Protein AF-A0A498L1U5-F1 (afdb_monomer)

Nearest PDB structures (foldseek):
  1xsv-assembly1_B  TM=4.322E-01  e=2.103E+00  Staphylococcus aureus

Sequence (116 aa):
MTFRLPEERVPETKPWRDREFLRWAYYERGLSSRTIAYELGVSKSRVTVHAERLGILRPWRHEDTLRRLYVEEGLSADEIAARDGFDCSPTTIRKYLTRYGMIEEDVGYGRLDRIG

Structure (mmCIF, N/CA/C/O backbone):
data_AF-A0A498L1U5-F1
#
_entry.id   AF-A0A498L1U5-F1
#
loop_
_atom_site.group_PDB
_atom_site.id
_atom_site.type_symbol
_atom_site.label_atom_id
_atom_site.label_alt_id
_atom_site.label_comp_id
_atom_site.label_asym_id
_atom_site.label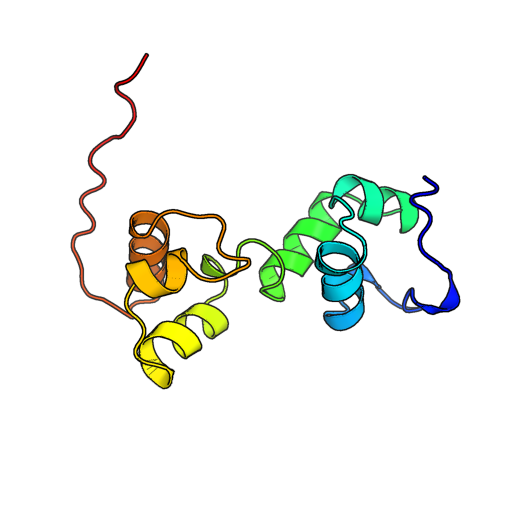_entity_id
_atom_site.label_seq_id
_atom_site.pdbx_PDB_ins_code
_atom_site.Cartn_x
_atom_site.Cartn_y
_atom_site.Cartn_z
_atom_site.occupancy
_atom_site.B_iso_or_equiv
_atom_site.auth_seq_id
_atom_site.auth_comp_id
_atom_site.auth_asym_id
_atom_site.auth_atom_id
_atom_site.pdbx_PDB_model_num
ATOM 1 N N . MET A 1 1 ? 23.482 -9.125 -5.982 1.00 51.84 1 MET A N 1
ATOM 2 C CA . MET A 1 1 ? 22.105 -9.634 -6.167 1.00 51.84 1 MET A CA 1
ATOM 3 C C . MET A 1 1 ? 21.641 -9.261 -7.561 1.00 51.84 1 MET A C 1
ATOM 5 O O . MET A 1 1 ? 21.741 -8.094 -7.912 1.00 51.84 1 MET A O 1
ATOM 9 N N . THR A 1 2 ? 21.207 -10.232 -8.366 1.00 64.19 2 THR A N 1
ATOM 10 C CA . THR A 1 2 ? 20.539 -9.925 -9.636 1.00 64.19 2 THR A CA 1
ATOM 11 C C . THR A 1 2 ? 19.083 -9.593 -9.325 1.00 64.19 2 THR A C 1
ATOM 13 O O . THR A 1 2 ? 18.398 -10.382 -8.682 1.00 64.19 2 THR A O 1
ATOM 16 N N . PHE A 1 3 ? 18.628 -8.403 -9.711 1.00 71.31 3 PHE A N 1
ATOM 17 C CA . PHE A 1 3 ? 17.235 -7.978 -9.534 1.00 71.31 3 PHE A CA 1
ATOM 18 C C . PHE A 1 3 ? 16.350 -8.398 -10.716 1.00 71.31 3 PHE A C 1
ATOM 20 O O . PHE A 1 3 ? 15.239 -7.892 -10.864 1.00 71.31 3 PHE A O 1
ATOM 27 N N . ARG A 1 4 ? 16.855 -9.316 -11.552 1.00 85.00 4 ARG A N 1
ATOM 28 C CA . ARG A 1 4 ? 16.183 -9.761 -12.765 1.00 85.00 4 ARG A CA 1
ATOM 29 C C . ARG A 1 4 ? 14.889 -10.498 -12.434 1.00 85.00 4 ARG A C 1
ATOM 31 O O . ARG A 1 4 ? 14.884 -11.425 -11.617 1.00 85.00 4 ARG A O 1
ATOM 38 N N . LEU A 1 5 ? 13.806 -10.116 -13.104 1.00 88.69 5 LEU A N 1
ATOM 39 C CA . LEU A 1 5 ? 12.566 -10.885 -13.068 1.00 88.69 5 LEU A CA 1
ATOM 40 C C . LEU A 1 5 ? 12.751 -12.182 -13.885 1.00 88.69 5 LEU A C 1
ATOM 42 O O . LEU A 1 5 ? 13.166 -12.111 -15.039 1.00 88.69 5 LEU A O 1
ATOM 46 N N . PRO A 1 6 ? 12.478 -13.368 -13.317 1.00 87.81 6 PRO A N 1
ATOM 47 C CA . PRO A 1 6 ? 12.538 -14.626 -14.039 1.00 87.81 6 PRO A CA 1
ATOM 48 C C . PRO A 1 6 ? 11.380 -14.671 -15.035 1.00 87.81 6 PRO A C 1
ATOM 50 O O . PRO A 1 6 ? 10.224 -14.458 -14.661 1.00 87.81 6 PRO A O 1
ATOM 53 N N . GLU A 1 7 ? 11.706 -14.949 -16.292 1.00 85.12 7 GLU A N 1
ATOM 54 C CA . GLU A 1 7 ? 10.767 -14.893 -17.417 1.00 85.12 7 GLU A CA 1
ATOM 55 C C . GLU A 1 7 ? 9.546 -15.797 -17.184 1.00 85.12 7 GLU A C 1
ATOM 57 O O . GLU A 1 7 ? 8.424 -15.393 -17.458 1.00 85.12 7 GLU A O 1
ATOM 62 N N . GLU A 1 8 ? 9.741 -16.952 -16.539 1.00 87.50 8 GLU A N 1
ATOM 63 C CA . GLU A 1 8 ? 8.684 -17.916 -16.194 1.00 87.50 8 GLU A CA 1
ATOM 64 C C . GLU A 1 8 ? 7.587 -17.370 -15.258 1.00 87.50 8 GLU A C 1
ATOM 66 O O . GLU A 1 8 ? 6.482 -17.906 -15.224 1.00 87.50 8 GLU A O 1
ATOM 71 N N . ARG A 1 9 ? 7.880 -16.329 -14.464 1.00 87.12 9 ARG A N 1
ATOM 72 C CA . ARG A 1 9 ? 6.922 -15.728 -13.516 1.00 87.12 9 ARG A CA 1
ATOM 73 C C . ARG A 1 9 ? 6.294 -14.452 -14.051 1.00 87.12 9 ARG A C 1
ATOM 75 O O . ARG A 1 9 ? 5.382 -13.947 -13.404 1.00 87.12 9 ARG A O 1
ATOM 82 N N . VAL A 1 10 ? 6.800 -13.893 -15.149 1.00 90.81 10 VAL A N 1
ATOM 83 C CA . VAL A 1 10 ? 6.287 -12.648 -15.727 1.00 90.81 10 VAL A CA 1
ATOM 84 C C . VAL A 1 10 ? 5.142 -12.997 -16.680 1.00 90.81 10 VAL A C 1
ATOM 86 O O . VAL A 1 10 ? 5.386 -13.647 -17.692 1.00 90.81 10 VAL A O 1
ATOM 89 N N . PRO A 1 11 ? 3.900 -12.555 -16.409 1.00 91.19 11 PRO A N 1
ATOM 90 C CA . PRO A 1 11 ? 2.798 -12.769 -17.338 1.00 91.19 11 PRO A CA 1
ATOM 91 C C . PRO A 1 11 ? 3.084 -12.170 -18.719 1.00 91.19 11 PRO A C 1
ATOM 93 O O . PRO A 1 11 ? 3.527 -11.023 -18.822 1.00 91.19 11 PRO A O 1
ATOM 96 N N . GLU A 1 12 ? 2.742 -12.907 -19.776 1.00 87.50 12 GLU A N 1
ATOM 97 C CA . GLU A 1 12 ? 2.989 -12.497 -21.167 1.00 87.50 12 GLU A CA 1
ATOM 98 C C . GLU A 1 12 ? 2.249 -11.203 -21.539 1.00 87.50 12 GLU A C 1
ATOM 100 O O . GLU A 1 12 ? 2.745 -10.370 -22.299 1.00 87.50 12 GLU A O 1
ATOM 105 N N . THR A 1 13 ? 1.053 -10.991 -20.976 1.00 91.25 13 THR A N 1
ATOM 106 C CA . THR A 1 13 ? 0.214 -9.833 -21.298 1.00 91.25 13 THR A CA 1
ATOM 107 C C . THR A 1 13 ? 0.033 -8.902 -20.108 1.00 91.25 13 THR A C 1
ATOM 109 O O . THR A 1 13 ? -0.608 -9.255 -19.122 1.00 91.25 13 THR A O 1
ATOM 112 N N . LYS A 1 14 ? 0.509 -7.656 -20.241 1.00 92.25 14 LYS A N 1
ATOM 113 C CA . LYS A 1 14 ? 0.326 -6.566 -19.258 1.00 92.25 14 LYS A CA 1
ATOM 114 C C . LYS A 1 14 ? 0.623 -7.016 -17.811 1.00 92.25 14 LYS A C 1
ATOM 116 O O . LYS A 1 14 ? -0.246 -6.860 -16.952 1.00 92.25 14 LYS A O 1
ATOM 121 N N . PRO A 1 15 ? 1.848 -7.484 -17.510 1.00 93.25 15 PRO A N 1
ATOM 122 C CA . PRO A 1 15 ? 2.221 -8.029 -16.197 1.00 93.25 15 PRO A CA 1
ATOM 123 C C . PRO A 1 15 ? 1.957 -7.065 -15.030 1.00 93.25 15 PRO A C 1
ATOM 125 O O . PRO A 1 15 ? 1.596 -7.476 -13.937 1.00 93.25 15 PRO A O 1
ATOM 128 N N . TRP A 1 16 ? 2.011 -5.751 -15.265 1.00 93.62 16 TRP A N 1
ATOM 129 C CA . TRP A 1 16 ? 1.646 -4.731 -14.272 1.00 93.62 16 TRP A CA 1
ATOM 130 C C . TRP A 1 16 ? 0.151 -4.692 -13.897 1.00 93.62 16 TRP A C 1
ATOM 132 O O . TRP A 1 16 ? -0.231 -3.869 -13.073 1.00 93.62 16 TRP A O 1
ATOM 142 N N . ARG A 1 17 ? -0.722 -5.485 -14.528 1.00 95.56 17 ARG A N 1
ATOM 143 C CA . ARG A 1 17 ? -2.134 -5.655 -14.137 1.00 95.56 17 ARG A CA 1
ATOM 144 C C . ARG A 1 17 ? -2.377 -6.930 -13.342 1.00 95.56 17 ARG A C 1
ATOM 146 O O . ARG A 1 17 ? -3.465 -7.081 -12.797 1.00 95.56 17 ARG A O 1
ATOM 153 N N . ASP A 1 18 ? -1.397 -7.820 -13.300 1.00 96.12 18 ASP A N 1
ATOM 154 C CA . ASP A 1 18 ? -1.525 -9.086 -12.611 1.00 96.12 18 ASP A CA 1
ATOM 155 C C . ASP A 1 18 ? -1.249 -8.904 -11.116 1.00 96.12 18 ASP A C 1
ATOM 157 O O . ASP A 1 18 ? -0.200 -8.394 -10.702 1.00 96.12 18 ASP A O 1
ATOM 161 N N . ARG A 1 19 ? -2.236 -9.274 -10.297 1.00 94.38 19 ARG A N 1
ATOM 162 C CA . ARG A 1 19 ? -2.177 -9.079 -8.847 1.00 94.38 19 ARG A CA 1
ATOM 163 C C . ARG A 1 19 ? -1.163 -10.006 -8.197 1.00 94.38 19 ARG A C 1
ATOM 165 O O . ARG A 1 19 ? -0.438 -9.561 -7.308 1.00 94.38 19 ARG A O 1
ATOM 172 N N . GLU A 1 20 ? -1.125 -11.269 -8.605 1.00 94.88 20 GLU A N 1
ATOM 173 C CA . GLU A 1 20 ? -0.263 -12.277 -7.989 1.00 94.88 20 GLU A CA 1
ATOM 174 C C . GLU A 1 20 ? 1.206 -11.989 -8.282 1.00 94.88 20 GLU A C 1
ATOM 176 O O . GLU A 1 20 ? 2.022 -11.935 -7.361 1.00 94.88 20 GLU A O 1
ATOM 181 N N . PHE A 1 21 ? 1.524 -11.687 -9.538 1.00 96.00 21 PHE A N 1
ATOM 182 C CA . PHE A 1 21 ? 2.850 -11.285 -9.976 1.00 96.00 21 PHE A CA 1
ATOM 183 C C . PHE A 1 21 ? 3.331 -10.036 -9.236 1.00 96.00 21 PHE A C 1
ATOM 185 O O . PHE A 1 21 ? 4.430 -10.041 -8.681 1.00 96.00 21 PHE A O 1
ATOM 192 N N . LEU A 1 22 ? 2.523 -8.969 -9.183 1.00 96.19 22 LEU A N 1
ATOM 193 C CA . LEU A 1 22 ? 2.933 -7.753 -8.480 1.00 96.19 22 LEU A CA 1
ATOM 194 C C . LEU A 1 22 ? 3.090 -7.998 -6.976 1.00 96.19 22 LEU A C 1
ATOM 196 O O . LEU A 1 22 ? 4.053 -7.504 -6.391 1.00 96.19 22 LEU A O 1
ATOM 200 N N . ARG A 1 23 ? 2.205 -8.781 -6.348 1.00 94.81 23 ARG A N 1
ATOM 201 C CA . ARG A 1 23 ? 2.314 -9.130 -4.924 1.00 94.81 23 ARG A CA 1
ATOM 202 C C . ARG A 1 23 ? 3.617 -9.874 -4.650 1.00 94.81 23 ARG A C 1
ATOM 204 O O . ARG A 1 23 ? 4.354 -9.493 -3.748 1.00 94.81 23 ARG A O 1
ATOM 211 N N . TRP A 1 24 ? 3.920 -10.888 -5.449 1.00 95.19 24 TRP A N 1
ATOM 212 C CA . TRP A 1 24 ? 5.167 -11.636 -5.351 1.00 95.19 24 TRP A CA 1
ATOM 213 C C . TRP A 1 24 ? 6.394 -10.737 -5.577 1.00 95.19 24 TRP A C 1
ATOM 215 O O . TRP A 1 24 ? 7.344 -10.773 -4.797 1.00 95.19 24 TRP A O 1
ATOM 225 N N . ALA A 1 25 ? 6.369 -9.867 -6.588 1.00 95.12 25 ALA A N 1
ATOM 226 C CA . ALA A 1 25 ? 7.488 -8.977 -6.885 1.00 95.12 25 ALA A CA 1
ATOM 227 C C . ALA A 1 25 ? 7.779 -7.990 -5.737 1.00 95.12 25 ALA A C 1
ATOM 229 O O . ALA A 1 25 ? 8.946 -7.750 -5.425 1.00 95.12 25 ALA A O 1
ATOM 230 N N . TYR A 1 26 ? 6.744 -7.440 -5.093 1.00 93.94 26 TYR A N 1
ATOM 231 C CA . TYR A 1 26 ? 6.913 -6.523 -3.962 1.00 93.94 26 TYR A CA 1
ATOM 232 C C . TYR A 1 26 ? 7.274 -7.236 -2.662 1.00 93.94 26 TYR A C 1
ATOM 234 O O . TYR A 1 26 ? 8.249 -6.853 -2.025 1.00 93.94 26 TYR A O 1
ATOM 242 N N . TYR A 1 27 ? 6.504 -8.246 -2.261 1.00 91.62 27 TYR A N 1
ATOM 243 C CA . TYR A 1 27 ? 6.606 -8.813 -0.915 1.00 91.62 27 TYR A CA 1
ATOM 244 C C . TYR A 1 27 ? 7.585 -9.982 -0.823 1.00 91.62 27 TYR A C 1
ATOM 246 O O . TYR A 1 27 ? 8.327 -10.068 0.145 1.00 91.62 27 TYR A O 1
ATOM 254 N N . GLU A 1 28 ? 7.639 -10.843 -1.841 1.00 92.25 28 GLU A N 1
ATOM 255 C CA . GLU A 1 28 ? 8.510 -12.028 -1.815 1.00 92.25 28 GLU A CA 1
ATOM 256 C C . GLU A 1 28 ? 9.909 -11.707 -2.348 1.00 92.25 28 GLU A C 1
ATOM 258 O O . GLU A 1 28 ? 10.913 -12.211 -1.850 1.00 92.25 28 GLU A O 1
ATOM 263 N N . ARG A 1 29 ? 10.005 -10.850 -3.375 1.00 92.19 29 ARG A N 1
ATOM 264 C CA . ARG A 1 29 ? 11.302 -10.424 -3.928 1.00 92.19 29 ARG A CA 1
ATOM 265 C C . ARG A 1 29 ? 11.832 -9.105 -3.370 1.00 92.19 29 ARG A C 1
ATOM 267 O O . ARG A 1 29 ? 12.999 -8.799 -3.612 1.00 92.19 29 ARG A O 1
ATOM 274 N N . GLY A 1 30 ? 11.009 -8.308 -2.687 1.00 92.12 30 GLY A N 1
ATOM 275 C CA . GLY A 1 30 ? 11.425 -7.005 -2.157 1.00 92.12 30 GLY A CA 1
ATOM 276 C C . GLY A 1 30 ? 11.766 -5.970 -3.237 1.00 92.12 30 GLY A C 1
ATOM 277 O O . GLY A 1 30 ? 12.575 -5.072 -2.999 1.00 92.12 30 GLY A O 1
ATOM 278 N N . LEU A 1 31 ? 11.225 -6.098 -4.455 1.00 94.94 31 LEU A N 1
ATOM 279 C CA . LEU A 1 31 ? 11.575 -5.200 -5.556 1.00 94.94 31 LEU A CA 1
ATOM 280 C C . LEU A 1 31 ? 10.850 -3.859 -5.439 1.00 94.94 31 LEU A C 1
ATOM 282 O O . LEU A 1 31 ? 9.656 -3.778 -5.158 1.00 94.94 31 LEU A O 1
ATOM 286 N N . SER A 1 32 ? 11.565 -2.778 -5.754 1.00 94.56 32 SER A N 1
ATOM 287 C CA . SER A 1 32 ? 10.961 -1.448 -5.846 1.00 94.56 32 SER A CA 1
ATOM 288 C C . SER A 1 32 ? 10.124 -1.292 -7.123 1.00 94.56 32 SER A C 1
ATOM 290 O O . SER A 1 32 ? 10.426 -1.900 -8.153 1.00 94.56 32 SER A O 1
ATOM 292 N N . SER A 1 33 ? 9.154 -0.366 -7.131 1.00 95.81 33 SER A N 1
ATOM 293 C CA . SER A 1 33 ? 8.401 -0.038 -8.356 1.00 95.81 33 SER A CA 1
ATOM 294 C C . SER A 1 33 ? 9.308 0.391 -9.513 1.00 95.81 33 SER A C 1
ATOM 296 O O . SER A 1 33 ? 8.957 0.188 -10.671 1.00 95.81 33 SER A O 1
ATOM 298 N N . ARG A 1 34 ? 10.459 1.016 -9.216 1.00 95.44 34 ARG A N 1
ATOM 299 C CA . ARG A 1 34 ? 11.438 1.435 -10.231 1.00 95.44 34 ARG A CA 1
ATOM 300 C C . ARG A 1 34 ? 12.101 0.222 -10.875 1.00 95.44 34 ARG A C 1
ATOM 302 O O . ARG A 1 34 ? 12.213 0.187 -12.093 1.00 95.44 34 ARG A O 1
ATOM 309 N N . THR A 1 35 ? 12.505 -0.747 -10.062 1.00 95.62 35 THR A N 1
ATOM 310 C CA . THR A 1 35 ? 13.134 -1.989 -10.520 1.00 95.62 35 THR A CA 1
ATOM 311 C C . THR A 1 35 ? 12.156 -2.813 -11.348 1.00 95.62 35 THR A C 1
ATOM 313 O O . THR A 1 35 ? 12.468 -3.150 -12.480 1.00 95.62 35 THR A O 1
ATOM 316 N N . ILE A 1 36 ? 10.935 -3.035 -10.847 1.00 95.75 36 ILE A N 1
ATOM 317 C CA . ILE A 1 36 ? 9.890 -3.762 -11.586 1.00 95.75 36 ILE A CA 1
ATOM 318 C C . ILE A 1 36 ? 9.621 -3.085 -12.935 1.00 95.75 36 ILE A C 1
ATOM 320 O O . ILE A 1 36 ? 9.555 -3.743 -13.963 1.00 95.75 36 ILE A O 1
ATOM 324 N N . ALA A 1 37 ? 9.493 -1.758 -12.953 1.00 96.50 37 ALA A N 1
ATOM 325 C CA . ALA A 1 37 ? 9.240 -1.019 -14.184 1.00 96.50 37 ALA A CA 1
ATOM 326 C C . ALA A 1 37 ? 10.389 -1.126 -15.199 1.00 96.50 37 ALA A C 1
ATOM 328 O O . ALA A 1 37 ? 10.122 -1.278 -16.388 1.00 96.50 37 ALA A O 1
ATOM 329 N N . TYR A 1 38 ? 11.638 -1.073 -14.726 1.00 95.06 38 TYR A N 1
ATOM 330 C CA . TYR A 1 38 ? 12.824 -1.263 -15.558 1.00 95.06 38 TYR A CA 1
ATOM 331 C C . TYR A 1 38 ? 12.837 -2.652 -16.206 1.00 95.06 38 TYR A C 1
ATOM 333 O O . TYR A 1 38 ? 12.941 -2.747 -17.425 1.00 95.06 38 TYR A O 1
ATOM 341 N N . GLU A 1 39 ? 12.636 -3.705 -15.412 1.00 94.38 39 GLU A N 1
ATOM 342 C CA . GLU A 1 39 ? 12.623 -5.094 -15.888 1.00 94.38 39 GLU A CA 1
ATOM 343 C C . GLU A 1 39 ? 11.469 -5.374 -16.865 1.00 94.38 39 GLU A C 1
ATOM 345 O O . GLU A 1 39 ? 11.619 -6.143 -17.806 1.00 94.38 39 GLU A O 1
ATOM 350 N N . LEU A 1 40 ? 10.321 -4.716 -16.682 1.00 93.94 40 LEU A N 1
ATOM 351 C CA . LEU A 1 40 ? 9.158 -4.844 -17.567 1.00 93.94 40 LEU A CA 1
ATOM 352 C C . LEU A 1 40 ? 9.194 -3.913 -18.793 1.00 93.94 40 LEU A C 1
ATOM 354 O O . LEU A 1 40 ? 8.268 -3.952 -19.605 1.00 93.94 40 LEU A O 1
ATOM 358 N N . GLY A 1 41 ? 10.180 -3.018 -18.907 1.00 94.94 41 GLY A N 1
ATOM 359 C CA . GLY A 1 41 ? 10.235 -2.021 -19.983 1.00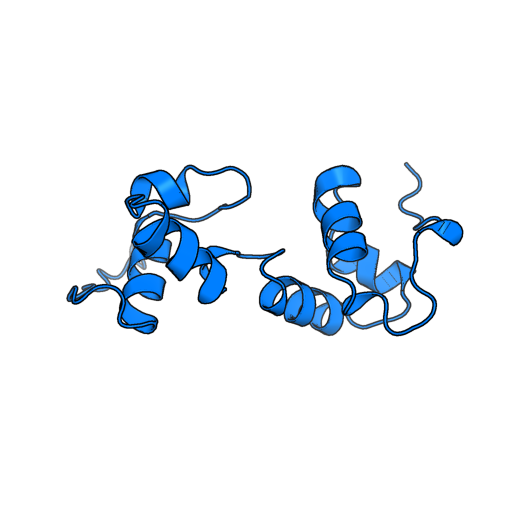 94.94 41 GLY A CA 1
ATOM 360 C C . GLY A 1 41 ? 9.072 -1.015 -19.968 1.00 94.94 41 GLY A C 1
ATOM 361 O O . GLY A 1 41 ? 8.637 -0.545 -21.020 1.00 94.94 41 GLY A O 1
ATOM 362 N N . VAL A 1 42 ? 8.533 -0.679 -18.791 1.00 95.94 42 VAL A N 1
ATOM 363 C CA . VAL A 1 42 ? 7.413 0.269 -18.635 1.00 95.94 42 VAL A CA 1
ATOM 364 C C . VAL A 1 42 ? 7.759 1.439 -17.720 1.00 95.94 42 VAL A C 1
ATOM 366 O O . VAL A 1 42 ? 8.787 1.471 -17.054 1.00 95.94 42 VAL A O 1
ATOM 369 N N . SER A 1 43 ? 6.874 2.437 -17.651 1.00 97.00 43 SER A N 1
ATOM 370 C CA . SER A 1 43 ? 7.051 3.545 -16.713 1.00 97.00 43 SER A CA 1
ATOM 371 C C . SER A 1 43 ? 6.775 3.118 -15.267 1.00 97.00 43 SER A C 1
ATOM 373 O O . SER A 1 43 ? 5.817 2.394 -14.984 1.00 97.00 43 SER A O 1
ATOM 375 N N . LYS A 1 44 ? 7.561 3.652 -14.321 1.00 97.06 44 LYS A N 1
ATOM 376 C CA . LYS A 1 44 ? 7.347 3.471 -12.871 1.00 97.06 44 LYS A CA 1
ATOM 377 C C . LYS A 1 44 ? 5.899 3.761 -12.472 1.00 97.06 44 LYS A C 1
ATOM 379 O O . LYS A 1 44 ? 5.282 2.962 -11.774 1.00 97.06 44 LYS A O 1
ATOM 384 N N . SER A 1 45 ? 5.342 4.877 -12.948 1.00 96.50 45 SER A N 1
ATOM 385 C CA . SER A 1 45 ? 3.971 5.289 -12.628 1.00 96.50 45 SER A CA 1
ATOM 386 C C . SER A 1 45 ? 2.936 4.247 -13.046 1.00 96.50 45 SER A C 1
ATOM 388 O O . SER A 1 45 ? 1.954 4.054 -12.336 1.00 96.50 45 SER A O 1
ATOM 390 N N . ARG A 1 46 ? 3.156 3.531 -14.159 1.00 96.56 46 ARG A N 1
ATOM 391 C CA . ARG A 1 46 ? 2.253 2.463 -14.600 1.00 96.56 46 ARG A CA 1
ATOM 392 C C . ARG A 1 46 ? 2.216 1.318 -13.591 1.00 96.56 46 ARG A C 1
ATOM 394 O O . ARG A 1 46 ? 1.120 0.870 -13.269 1.00 96.56 46 ARG A O 1
ATOM 401 N N . VAL A 1 47 ? 3.367 0.901 -13.066 1.00 97.31 47 VAL A N 1
ATOM 402 C CA . VAL A 1 47 ? 3.447 -0.132 -12.022 1.00 97.31 47 VAL A CA 1
ATOM 403 C C . VAL A 1 47 ? 2.809 0.365 -10.726 1.00 97.31 47 VAL A C 1
ATOM 405 O O . VAL A 1 47 ? 1.957 -0.319 -10.170 1.00 97.31 47 VAL A O 1
ATOM 408 N N . THR A 1 48 ? 3.162 1.568 -10.262 1.00 95.81 48 THR A N 1
ATOM 409 C CA . THR A 1 48 ? 2.646 2.116 -8.997 1.00 95.81 48 THR A CA 1
ATOM 410 C C . THR A 1 48 ? 1.124 2.268 -9.013 1.00 95.81 48 THR A C 1
ATOM 412 O O . THR A 1 48 ? 0.469 1.797 -8.090 1.00 95.81 48 THR A O 1
ATOM 415 N N . VAL A 1 49 ? 0.549 2.859 -10.066 1.00 95.44 49 VAL A N 1
ATOM 416 C CA . VAL A 1 49 ? -0.905 3.085 -10.158 1.00 95.44 49 VAL A CA 1
ATOM 417 C C . VAL A 1 49 ? -1.679 1.771 -10.151 1.00 95.44 49 VAL A C 1
ATOM 419 O O . VAL A 1 49 ? -2.709 1.673 -9.492 1.00 95.44 49 VAL A O 1
ATOM 422 N N . HIS A 1 50 ? -1.211 0.754 -10.878 1.00 96.62 50 HIS A N 1
ATOM 423 C CA . HIS A 1 50 ? -1.911 -0.528 -10.895 1.00 96.62 50 HIS A CA 1
ATOM 424 C C . HIS A 1 50 ? -1.715 -1.301 -9.589 1.00 96.62 50 HIS A C 1
ATOM 426 O O . HIS A 1 50 ? -2.681 -1.860 -9.089 1.00 96.62 50 HIS A O 1
ATOM 432 N N . ALA A 1 51 ? -0.524 -1.267 -8.984 1.00 95.81 51 ALA A N 1
ATOM 433 C CA . ALA A 1 51 ? -0.302 -1.876 -7.675 1.00 95.81 51 ALA A CA 1
ATOM 434 C C . ALA A 1 51 ? -1.193 -1.251 -6.584 1.00 95.81 51 ALA A C 1
ATOM 436 O O . ALA A 1 51 ? -1.723 -1.977 -5.751 1.00 95.81 51 ALA A O 1
ATOM 437 N N . GLU A 1 52 ? -1.415 0.069 -6.608 1.00 93.88 52 GLU A N 1
ATOM 438 C CA . GLU A 1 52 ? -2.379 0.729 -5.711 1.00 93.88 52 GLU A CA 1
ATOM 439 C C . GLU A 1 52 ? -3.823 0.303 -5.991 1.00 93.88 52 GLU A C 1
ATOM 441 O O . GLU A 1 52 ? -4.559 -0.029 -5.067 1.00 93.88 52 GLU A O 1
ATOM 446 N N . ARG A 1 53 ? -4.228 0.267 -7.267 1.00 93.81 53 ARG A N 1
ATOM 447 C CA . ARG A 1 53 ? -5.574 -0.176 -7.677 1.00 93.81 53 ARG A CA 1
ATOM 448 C C . ARG A 1 53 ? -5.868 -1.632 -7.334 1.00 93.81 53 ARG A C 1
ATOM 450 O O . ARG A 1 53 ? -7.028 -1.995 -7.259 1.00 93.81 53 ARG A O 1
ATOM 457 N N . LEU A 1 54 ? -4.835 -2.453 -7.183 1.00 94.12 54 LEU A N 1
ATOM 458 C CA . LEU A 1 54 ? -4.944 -3.855 -6.779 1.00 94.12 54 LEU A CA 1
ATOM 459 C C . LEU A 1 54 ? -4.802 -4.038 -5.257 1.00 94.12 54 LEU A C 1
ATOM 461 O O . LEU A 1 54 ? -4.771 -5.174 -4.781 1.00 94.12 54 LEU A O 1
ATOM 465 N N . GLY A 1 55 ? -4.654 -2.943 -4.501 1.00 92.75 55 GLY A N 1
ATOM 466 C CA . GLY A 1 55 ? -4.479 -2.962 -3.049 1.00 92.75 55 GLY A CA 1
ATOM 467 C C . GLY A 1 55 ? -3.145 -3.552 -2.582 1.00 92.75 55 GLY A C 1
ATOM 468 O O . GLY A 1 55 ? -3.041 -3.973 -1.437 1.00 92.75 55 GLY A O 1
ATOM 469 N N . ILE A 1 56 ? -2.13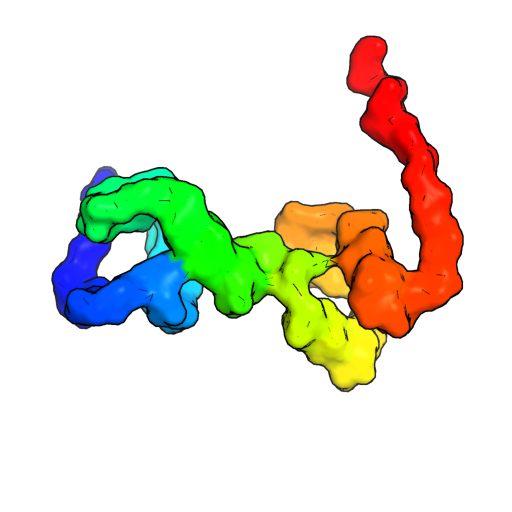7 -3.617 -3.457 1.00 93.75 56 ILE A N 1
ATOM 470 C CA . ILE A 1 56 ? -0.798 -4.156 -3.158 1.00 93.75 56 ILE A CA 1
ATOM 471 C C . ILE A 1 56 ? 0.086 -3.068 -2.557 1.00 93.75 56 ILE A C 1
ATOM 473 O O . ILE A 1 56 ? 0.821 -3.311 -1.614 1.00 93.75 56 ILE A O 1
ATOM 477 N N . LEU A 1 57 ? 0.031 -1.852 -3.099 1.00 93.31 57 LEU A N 1
ATOM 478 C CA . LEU A 1 57 ? 0.715 -0.707 -2.507 1.00 93.31 57 LEU A CA 1
ATOM 479 C C . LEU A 1 57 ? -0.292 0.216 -1.853 1.00 93.31 57 LEU A C 1
ATOM 481 O O . LEU A 1 57 ? -1.326 0.518 -2.443 1.00 93.31 57 LEU A O 1
ATOM 485 N N . ARG A 1 58 ? 0.072 0.737 -0.678 1.00 92.31 58 ARG A N 1
ATOM 486 C CA . ARG A 1 58 ? -0.760 1.670 0.089 1.00 92.31 58 ARG A CA 1
ATOM 487 C C . ARG A 1 58 ? -2.189 1.123 0.238 1.00 92.31 58 ARG A C 1
ATOM 489 O O . ARG A 1 58 ? -3.130 1.789 -0.195 1.00 92.31 58 ARG A O 1
ATOM 496 N N . PRO A 1 59 ? -2.359 -0.083 0.815 1.00 93.25 59 PRO A N 1
ATOM 497 C CA . PRO A 1 59 ? -3.652 -0.767 0.894 1.00 93.25 59 PRO A CA 1
ATOM 498 C C . PRO A 1 59 ? -4.737 0.058 1.602 1.00 93.25 59 PRO A C 1
ATOM 500 O O . PRO A 1 59 ? -5.915 -0.093 1.303 1.00 93.25 59 PRO A O 1
ATOM 503 N N . TRP A 1 60 ? -4.356 1.017 2.448 1.00 93.12 60 TRP A N 1
ATOM 504 C CA . TRP A 1 60 ? -5.258 2.008 3.044 1.00 93.12 60 TRP A CA 1
ATOM 505 C C . TRP A 1 60 ? -5.877 3.014 2.058 1.00 93.12 60 TRP A C 1
ATOM 507 O O . TRP A 1 60 ? -6.725 3.811 2.439 1.00 93.12 60 TRP A O 1
ATOM 517 N N . ARG A 1 61 ? -5.450 3.033 0.793 1.00 93.56 61 ARG A N 1
ATOM 518 C CA . ARG A 1 61 ? -6.089 3.790 -0.298 1.00 93.56 61 ARG A CA 1
ATOM 519 C C . ARG A 1 61 ? -7.042 2.936 -1.127 1.00 93.56 61 ARG A C 1
ATOM 521 O O . ARG A 1 61 ? -7.593 3.430 -2.107 1.00 93.56 61 ARG A O 1
ATOM 528 N N . HIS A 1 62 ? -7.152 1.652 -0.808 1.00 94.75 62 HIS A N 1
ATOM 529 C CA . HIS A 1 62 ? -7.984 0.710 -1.528 1.00 94.75 62 HIS A CA 1
ATOM 530 C C . HIS A 1 62 ? -9.277 0.505 -0.739 1.00 94.75 62 HIS A C 1
ATOM 532 O O . HIS A 1 62 ? -9.253 -0.037 0.367 1.00 94.75 62 HIS A O 1
ATOM 538 N N . GLU A 1 63 ? -10.391 0.976 -1.298 1.00 94.50 63 GLU A N 1
ATOM 539 C CA . GLU A 1 63 ? -11.687 1.011 -0.615 1.00 94.50 63 GLU A CA 1
ATOM 540 C C . GLU A 1 63 ? -12.128 -0.378 -0.156 1.00 94.50 63 GLU A C 1
ATOM 542 O O . GLU A 1 63 ? -12.402 -0.550 1.027 1.00 94.50 63 GLU A O 1
ATOM 547 N N . ASP A 1 64 ? -12.102 -1.387 -1.033 1.00 94.56 64 ASP A N 1
ATOM 548 C CA . ASP A 1 64 ? -12.520 -2.746 -0.667 1.00 94.56 64 ASP A CA 1
ATOM 549 C C . ASP A 1 64 ? -11.658 -3.339 0.451 1.00 94.56 64 ASP A C 1
ATOM 551 O O . ASP A 1 64 ? -12.149 -4.086 1.293 1.00 94.56 64 ASP A O 1
ATOM 555 N N . THR A 1 65 ? -10.368 -2.983 0.496 1.00 94.56 65 THR A N 1
ATOM 556 C CA . THR A 1 65 ? -9.478 -3.470 1.556 1.00 94.56 65 THR A CA 1
ATOM 557 C C . THR A 1 65 ? -9.868 -2.856 2.894 1.00 94.56 65 THR A C 1
ATOM 559 O O . THR A 1 65 ? -9.979 -3.574 3.884 1.00 94.56 65 THR A O 1
ATOM 562 N N . LEU A 1 66 ? -10.100 -1.541 2.933 1.00 95.06 66 LEU A N 1
ATOM 563 C CA . LEU A 1 66 ? -10.550 -0.877 4.155 1.00 95.06 66 LEU A CA 1
ATOM 564 C C . LEU A 1 66 ? -11.950 -1.323 4.570 1.00 95.06 66 LEU A C 1
ATOM 566 O O . LEU A 1 66 ? -12.167 -1.560 5.753 1.00 95.06 66 LEU A O 1
ATOM 570 N N . ARG A 1 67 ? -12.872 -1.492 3.616 1.00 95.69 67 ARG A N 1
ATOM 571 C CA . ARG A 1 67 ? -14.232 -1.969 3.876 1.00 95.69 67 ARG A CA 1
ATOM 572 C C . ARG A 1 67 ? -14.196 -3.332 4.544 1.00 95.69 67 ARG A C 1
ATOM 574 O O . ARG A 1 67 ? -14.820 -3.506 5.583 1.00 95.69 67 ARG A O 1
ATOM 581 N N . ARG A 1 68 ? -13.419 -4.263 3.992 1.00 95.94 68 ARG A N 1
ATOM 582 C CA . ARG A 1 68 ? -13.266 -5.592 4.573 1.00 95.94 68 ARG A CA 1
ATOM 583 C C . ARG A 1 68 ? -12.701 -5.535 5.985 1.00 95.94 68 ARG A C 1
ATOM 585 O O . ARG A 1 68 ? -13.285 -6.100 6.899 1.00 95.94 68 ARG A O 1
ATOM 592 N N . LEU A 1 69 ? -11.587 -4.835 6.187 1.00 95.81 69 LEU A N 1
ATOM 593 C CA . LEU A 1 69 ? -10.929 -4.807 7.495 1.00 95.81 69 LEU A CA 1
ATOM 594 C C . LEU A 1 69 ? -11.774 -4.102 8.567 1.00 95.81 69 LEU A C 1
ATOM 596 O O . LEU A 1 69 ? -11.831 -4.565 9.700 1.00 95.81 69 LEU A O 1
ATOM 600 N N . TYR A 1 70 ? -12.426 -2.995 8.214 1.00 96.00 70 TYR A N 1
ATOM 601 C CA . TYR A 1 70 ? -13.180 -2.179 9.163 1.00 96.00 70 TYR A CA 1
ATOM 602 C C . TYR A 1 70 ? -14.604 -2.700 9.392 1.00 96.00 70 TYR A C 1
ATOM 604 O O . TYR A 1 70 ? -15.038 -2.828 10.530 1.00 96.00 70 TYR A O 1
ATOM 612 N N . VAL A 1 71 ? -15.339 -3.009 8.318 1.00 94.69 71 VAL A N 1
ATOM 613 C CA . VAL A 1 71 ? -16.764 -3.379 8.388 1.00 94.69 71 VAL A CA 1
ATOM 614 C C . VAL A 1 71 ? -16.946 -4.879 8.594 1.00 94.69 71 VAL A C 1
ATOM 616 O O . VAL A 1 71 ? -17.781 -5.280 9.397 1.00 94.69 71 VAL A O 1
ATOM 619 N N . GLU A 1 72 ? -16.195 -5.709 7.865 1.00 95.12 72 GLU A N 1
ATOM 620 C CA . GLU A 1 72 ? -16.372 -7.168 7.916 1.00 95.12 72 GLU A CA 1
ATOM 621 C C . GLU A 1 72 ? -15.568 -7.799 9.061 1.00 95.12 72 GLU A C 1
ATOM 623 O O . GLU A 1 72 ? -16.092 -8.640 9.786 1.00 95.12 72 GLU A O 1
ATOM 628 N N . GLU A 1 73 ? -14.310 -7.387 9.252 1.00 96.19 73 GLU A N 1
ATOM 629 C CA . GLU A 1 73 ? -13.437 -7.896 10.322 1.00 96.19 73 GLU A CA 1
ATOM 630 C C . GLU A 1 73 ? -13.540 -7.078 11.627 1.00 96.19 73 GLU A C 1
ATOM 632 O O . GLU A 1 73 ? -13.040 -7.521 12.658 1.00 96.19 73 GLU A O 1
ATOM 637 N N . GLY A 1 74 ? -14.207 -5.915 11.612 1.00 95.69 74 GLY A N 1
ATOM 638 C CA . GLY A 1 74 ? -14.466 -5.104 12.809 1.00 95.69 74 GLY A CA 1
ATOM 639 C C . GLY A 1 74 ? -13.233 -4.425 13.416 1.00 95.69 74 GLY A C 1
ATOM 640 O O . GLY A 1 74 ? -13.271 -4.033 14.582 1.00 95.69 74 GLY A O 1
ATOM 641 N N . LEU A 1 75 ? -12.135 -4.307 12.664 1.00 96.50 75 LEU A N 1
ATOM 642 C CA . LEU A 1 75 ? -10.872 -3.766 13.168 1.00 96.50 75 LEU A CA 1
ATOM 643 C C . LEU A 1 75 ? -10.918 -2.243 13.284 1.00 96.50 75 LEU A C 1
ATOM 645 O O . LEU A 1 75 ? -11.401 -1.542 12.394 1.00 96.50 75 LEU A O 1
ATOM 649 N N . SER A 1 76 ? -10.324 -1.710 14.345 1.00 94.81 76 SER A N 1
ATOM 650 C CA . SER A 1 76 ? -10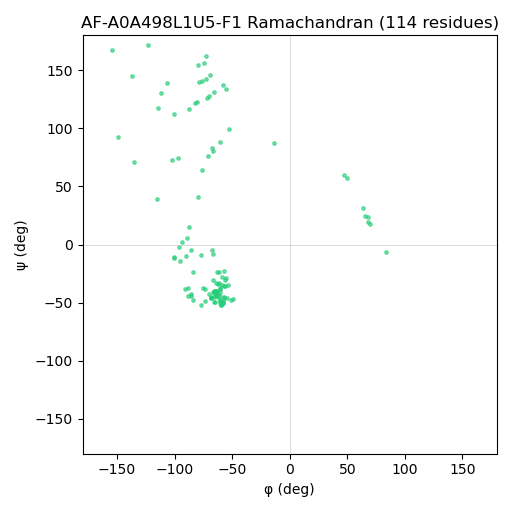.139 -0.272 14.518 1.00 94.81 76 SER A CA 1
ATOM 651 C C . SER A 1 76 ? -9.058 0.294 13.588 1.00 94.81 76 SER A C 1
ATOM 653 O O . SER A 1 76 ? -8.197 -0.413 13.067 1.00 94.81 76 SER A O 1
ATOM 655 N N . ALA A 1 77 ? -9.054 1.618 13.402 1.00 93.44 77 ALA A N 1
ATOM 656 C CA . ALA A 1 77 ? -8.035 2.295 12.594 1.00 93.44 77 ALA A CA 1
ATOM 657 C C . ALA A 1 77 ? -6.596 2.081 13.107 1.00 93.44 77 ALA A C 1
ATOM 659 O O . ALA A 1 77 ? -5.660 2.135 12.311 1.00 93.44 77 ALA A O 1
ATOM 660 N N . ASP A 1 78 ? -6.426 1.860 14.414 1.00 94.38 78 ASP A N 1
ATOM 661 C CA . ASP A 1 78 ? -5.129 1.562 15.029 1.00 94.38 78 ASP A CA 1
ATOM 662 C C . ASP A 1 78 ? -4.675 0.138 14.691 1.00 94.38 78 ASP A C 1
ATOM 664 O O . ASP A 1 78 ? -3.586 -0.056 14.155 1.00 94.38 78 ASP A O 1
ATOM 668 N N . GLU A 1 79 ? -5.571 -0.837 14.858 1.00 96.25 79 GLU A N 1
ATOM 669 C CA . GLU A 1 79 ? -5.317 -2.233 14.495 1.00 96.25 79 GLU A CA 1
ATOM 670 C C . GLU A 1 79 ? -5.020 -2.388 13.003 1.00 96.25 79 GLU A C 1
ATOM 672 O O . GLU A 1 79 ? -4.100 -3.115 12.639 1.00 96.25 79 GLU A O 1
ATOM 677 N N . ILE A 1 80 ? -5.750 -1.677 12.135 1.00 95.50 80 ILE A N 1
ATOM 678 C CA . ILE A 1 80 ? -5.500 -1.664 10.686 1.00 95.50 80 ILE A CA 1
ATOM 679 C C . ILE A 1 80 ? -4.111 -1.096 10.379 1.00 95.50 80 ILE A C 1
ATOM 681 O O . ILE A 1 80 ? -3.395 -1.669 9.560 1.00 95.50 80 ILE A O 1
ATOM 685 N N . ALA A 1 81 ? -3.723 0.010 11.019 1.00 94.06 81 ALA A N 1
ATOM 686 C CA . ALA A 1 81 ? -2.414 0.630 10.819 1.00 94.06 81 ALA A CA 1
ATOM 687 C C . ALA A 1 81 ? -1.261 -0.253 11.324 1.00 94.06 81 ALA A C 1
ATOM 689 O O . ALA A 1 81 ? -0.177 -0.223 10.756 1.00 94.06 81 ALA A O 1
ATOM 690 N N . ALA A 1 82 ? -1.495 -1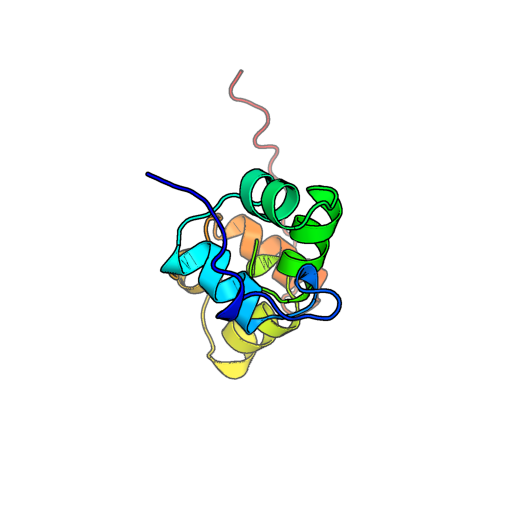.063 12.358 1.00 94.31 82 ALA A N 1
ATOM 691 C CA . ALA A 1 82 ? -0.512 -1.995 12.902 1.00 94.31 82 ALA A CA 1
ATOM 692 C C . ALA A 1 82 ? -0.332 -3.275 12.061 1.00 94.31 82 ALA A C 1
ATOM 694 O O . ALA A 1 82 ? 0.573 -4.066 12.339 1.00 94.31 82 ALA A O 1
ATOM 695 N N . ARG A 1 83 ? -1.176 -3.522 11.046 1.00 92.50 83 ARG A N 1
ATOM 696 C CA . ARG A 1 83 ? -1.062 -4.725 10.207 1.00 92.50 83 ARG A CA 1
ATOM 697 C C . ARG A 1 83 ? 0.176 -4.679 9.318 1.00 92.50 83 ARG A C 1
ATOM 699 O O . ARG A 1 83 ? 0.531 -3.648 8.751 1.00 92.50 83 ARG A O 1
ATOM 706 N N . ASP A 1 84 ? 0.763 -5.852 9.094 1.00 85.00 84 ASP A N 1
ATOM 707 C CA . ASP A 1 84 ? 1.832 -6.012 8.111 1.00 85.00 84 ASP A CA 1
ATOM 708 C C . ASP A 1 84 ? 1.387 -5.524 6.717 1.00 85.00 84 ASP A C 1
ATOM 710 O O . ASP A 1 84 ? 0.271 -5.795 6.259 1.00 85.00 84 ASP A O 1
ATOM 714 N N . GLY A 1 85 ? 2.246 -4.738 6.066 1.00 82.25 85 GLY A N 1
ATOM 715 C CA . GLY A 1 85 ? 1.959 -4.086 4.785 1.00 82.25 85 GLY A CA 1
ATOM 716 C C . GLY A 1 85 ? 1.191 -2.757 4.872 1.00 82.25 85 GLY A C 1
ATOM 717 O O . GLY A 1 85 ? 1.066 -2.072 3.850 1.00 82.25 85 GLY A O 1
ATOM 718 N N . PHE A 1 86 ? 0.721 -2.346 6.055 1.00 88.00 86 PHE A N 1
ATOM 719 C CA . PHE A 1 86 ? 0.114 -1.034 6.297 1.00 88.00 86 PHE A CA 1
ATOM 720 C C . PHE A 1 86 ? 1.140 -0.054 6.885 1.00 88.00 86 PHE A C 1
ATOM 722 O O . PHE A 1 86 ? 1.109 0.307 8.049 1.00 88.00 86 PHE A O 1
ATOM 729 N N . ASP A 1 87 ? 2.052 0.426 6.040 1.00 86.62 87 ASP A N 1
ATOM 730 C CA . ASP A 1 87 ? 3.047 1.450 6.394 1.00 86.62 87 ASP A CA 1
ATOM 731 C C . ASP A 1 87 ? 2.429 2.867 6.471 1.00 86.62 87 ASP A C 1
ATOM 733 O O . ASP A 1 87 ? 2.692 3.744 5.643 1.00 86.62 87 ASP A O 1
ATOM 737 N N . CYS A 1 88 ? 1.504 3.094 7.410 1.00 90.69 88 CYS A N 1
ATOM 738 C CA . CYS A 1 88 ? 0.884 4.405 7.624 1.00 90.69 88 CYS A CA 1
ATOM 739 C C . CYS A 1 88 ? 0.364 4.600 9.054 1.00 90.69 88 CYS A C 1
ATOM 741 O O . CYS A 1 88 ? 0.243 3.659 9.826 1.00 90.69 88 CYS A O 1
ATOM 743 N N . SER A 1 89 ? 0.025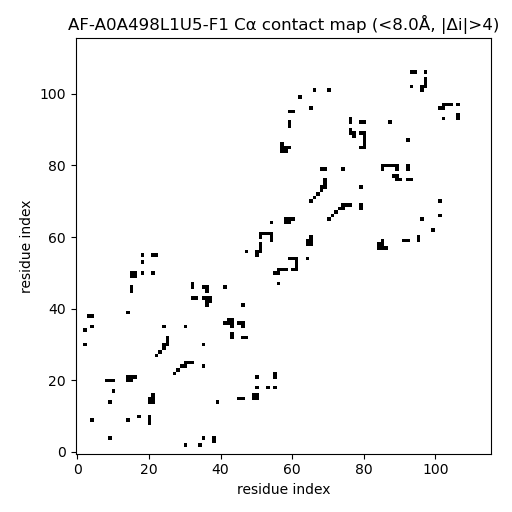 5.842 9.410 1.00 92.69 89 SER A N 1
ATOM 744 C CA . SER A 1 89 ? -0.532 6.156 10.730 1.00 92.69 89 SER A CA 1
ATOM 745 C C . SER A 1 89 ? -2.034 5.839 10.837 1.00 92.69 89 SER A C 1
ATOM 747 O O . SER A 1 89 ? -2.751 5.971 9.838 1.00 92.69 89 SER A O 1
ATOM 749 N N . PRO A 1 90 ? -2.566 5.573 12.049 1.00 92.94 90 PRO A N 1
ATOM 750 C CA . PRO A 1 90 ? -4.009 5.427 12.281 1.00 92.94 90 PRO A CA 1
ATOM 751 C C . PRO A 1 90 ? -4.820 6.633 11.781 1.00 92.94 90 PRO A C 1
ATOM 753 O O . PRO A 1 90 ? -5.905 6.486 11.223 1.00 92.94 90 PRO A O 1
ATOM 756 N N . THR A 1 91 ? -4.264 7.845 11.887 1.00 91.81 91 THR A N 1
ATOM 757 C CA . THR A 1 91 ? -4.858 9.075 11.333 1.00 91.81 91 THR A CA 1
ATOM 758 C C . THR A 1 91 ? -5.022 9.008 9.814 1.00 91.81 91 THR A C 1
ATOM 760 O O . THR A 1 91 ? -6.011 9.494 9.264 1.00 91.81 91 THR A O 1
ATOM 763 N N . THR A 1 92 ? -4.064 8.394 9.114 1.00 93.31 92 THR A N 1
ATOM 764 C CA . THR A 1 92 ? -4.162 8.176 7.667 1.00 93.31 92 THR A CA 1
ATOM 765 C C . THR A 1 92 ? -5.294 7.208 7.349 1.00 93.31 92 THR A C 1
ATOM 767 O O . THR A 1 92 ? -6.055 7.482 6.426 1.00 93.31 92 THR A O 1
ATOM 770 N N . ILE A 1 93 ? -5.457 6.135 8.128 1.00 94.81 93 ILE A N 1
ATOM 771 C CA . ILE A 1 93 ? -6.581 5.203 7.974 1.00 94.81 93 ILE A CA 1
ATOM 772 C C . ILE A 1 93 ? -7.913 5.933 8.152 1.00 94.81 93 ILE A C 1
ATOM 774 O O . ILE A 1 93 ? -8.744 5.890 7.247 1.00 94.81 93 ILE A O 1
ATOM 778 N N . ARG A 1 94 ? -8.086 6.685 9.249 1.00 93.31 94 ARG A N 1
ATOM 779 C CA . ARG A 1 94 ? -9.317 7.451 9.525 1.00 93.31 94 ARG A CA 1
ATOM 780 C C . ARG A 1 94 ? -9.680 8.389 8.381 1.00 93.31 94 ARG A C 1
ATOM 782 O O . ARG A 1 94 ? -10.807 8.346 7.912 1.00 93.31 94 ARG A O 1
ATOM 789 N N . LYS A 1 95 ? -8.713 9.141 7.835 1.00 93.19 95 LYS A N 1
ATOM 790 C CA . LYS A 1 95 ? -8.937 9.989 6.647 1.00 93.19 95 LYS A CA 1
ATOM 791 C C . LYS A 1 95 ? -9.594 9.213 5.502 1.00 93.19 95 LYS A C 1
ATOM 793 O O . LYS A 1 95 ? -10.503 9.732 4.856 1.00 93.19 95 LYS A O 1
ATOM 798 N N . TYR A 1 96 ? -9.084 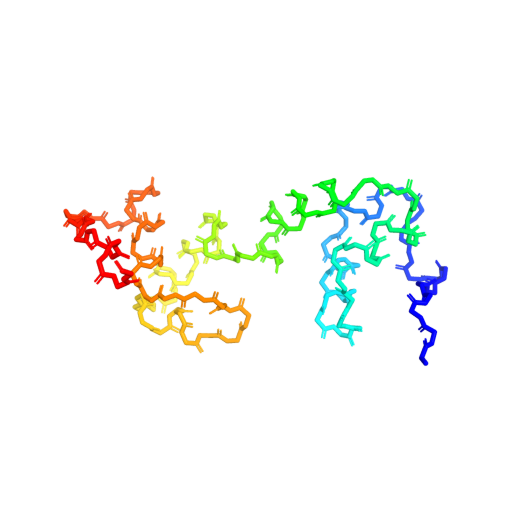8.024 5.185 1.00 94.19 96 TYR A N 1
ATOM 799 C CA . TYR A 1 96 ? -9.616 7.236 4.076 1.00 94.19 96 TYR A CA 1
ATOM 800 C C . TYR A 1 96 ? -10.955 6.584 4.428 1.00 94.19 96 TYR A C 1
ATOM 802 O O . TYR A 1 96 ? -11.849 6.619 3.591 1.00 94.19 96 TYR A O 1
ATOM 810 N N . LEU A 1 97 ? -11.147 6.106 5.661 1.00 94.12 97 LEU A N 1
ATOM 811 C CA . LEU A 1 97 ? -12.454 5.641 6.139 1.00 94.12 97 LEU A CA 1
ATOM 812 C C . LEU A 1 97 ? -13.521 6.742 6.015 1.00 94.12 97 LEU A C 1
ATOM 814 O O . LEU A 1 97 ? -14.590 6.487 5.467 1.00 94.12 97 LEU A O 1
ATOM 818 N N . THR A 1 98 ? -13.215 7.980 6.421 1.00 93.19 98 THR A N 1
ATOM 819 C CA . THR A 1 98 ? -14.112 9.137 6.251 1.00 93.19 98 THR A CA 1
ATOM 820 C C . THR A 1 98 ? -14.347 9.445 4.776 1.00 93.19 98 THR A C 1
ATOM 822 O O . THR A 1 98 ? -15.480 9.651 4.354 1.00 93.19 98 THR A O 1
ATOM 825 N N . ARG A 1 99 ? -13.288 9.440 3.953 1.00 93.56 99 ARG A N 1
ATOM 826 C CA . ARG A 1 99 ? -13.396 9.671 2.502 1.00 93.56 99 ARG A CA 1
ATOM 827 C C . ARG A 1 99 ? -14.338 8.673 1.824 1.00 93.56 99 ARG A C 1
ATOM 829 O O . ARG A 1 99 ? -15.007 9.061 0.873 1.00 93.56 99 ARG A O 1
ATOM 836 N N . TYR A 1 100 ? -14.361 7.423 2.278 1.00 94.00 100 TYR A N 1
ATOM 837 C CA . TYR A 1 100 ? -15.249 6.384 1.753 1.00 94.00 100 TYR A CA 1
ATOM 838 C C . TYR A 1 100 ? -16.604 6.316 2.473 1.00 94.00 100 TYR A C 1
ATOM 840 O O . TYR A 1 100 ? -17.391 5.417 2.198 1.00 94.00 100 TYR A O 1
ATOM 848 N N . GLY A 1 101 ? -16.887 7.244 3.394 1.00 93.25 101 GLY A N 1
ATOM 849 C CA . GLY A 1 101 ? -18.154 7.293 4.125 1.00 93.25 101 GLY A CA 1
ATOM 850 C C . GLY A 1 101 ? -18.364 6.125 5.091 1.00 93.25 101 GLY A C 1
ATOM 851 O O . GLY A 1 101 ? -19.501 5.791 5.400 1.00 93.25 101 GLY A O 1
ATOM 852 N N . MET A 1 102 ? -17.288 5.477 5.546 1.00 91.81 102 MET A N 1
ATOM 853 C CA . MET A 1 102 ? -17.355 4.375 6.516 1.00 91.81 102 MET A CA 1
ATOM 854 C C . MET A 1 102 ? -17.429 4.881 7.960 1.00 91.81 102 MET A C 1
ATOM 856 O O . MET A 1 102 ? -17.908 4.161 8.830 1.00 91.81 102 MET A O 1
ATOM 860 N N . ILE A 1 103 ? -16.947 6.104 8.205 1.00 88.88 103 ILE A N 1
ATOM 861 C CA . ILE A 1 103 ? -17.037 6.795 9.494 1.00 88.88 103 ILE A CA 1
ATOM 862 C C . ILE A 1 103 ? -17.415 8.261 9.280 1.00 88.88 103 ILE A C 1
ATOM 864 O O . ILE A 1 103 ? -16.957 8.901 8.330 1.00 88.88 103 ILE A O 1
ATOM 868 N N . GLU A 1 104 ? -18.199 8.799 10.204 1.00 80.00 104 GLU A N 1
ATOM 8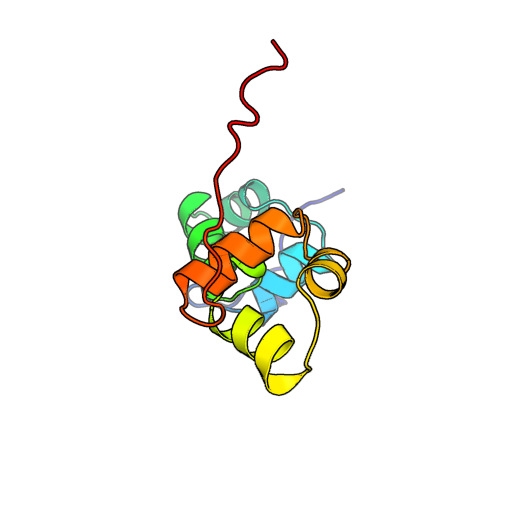69 C CA . GLU A 1 104 ? -18.577 10.211 10.266 1.00 80.00 104 GLU A CA 1
ATOM 870 C C . GLU A 1 104 ? -17.730 10.901 11.342 1.00 80.00 104 GLU A C 1
ATOM 872 O O . GLU A 1 104 ? -18.194 11.183 12.441 1.00 80.00 104 GLU A O 1
ATOM 877 N N . GLU A 1 105 ? -16.446 11.118 11.055 1.00 67.25 105 GLU A N 1
ATOM 878 C CA . GLU A 1 105 ? -15.567 11.887 11.941 1.00 67.25 105 GLU A CA 1
ATOM 879 C C . GLU A 1 105 ? -15.181 13.214 11.282 1.00 67.25 105 GLU A C 1
ATOM 881 O O . GLU A 1 105 ? -14.707 13.232 10.141 1.00 67.25 105 GLU A O 1
ATOM 886 N N . ASP A 1 106 ? -15.334 14.322 12.019 1.00 59.72 106 ASP A N 1
ATOM 887 C CA . ASP A 1 106 ? -14.667 15.589 11.712 1.00 59.72 106 ASP A CA 1
ATOM 888 C C . ASP A 1 106 ? -13.168 15.377 11.947 1.00 59.72 106 ASP A C 1
ATOM 890 O O . ASP A 1 106 ? -12.627 15.611 13.027 1.00 59.72 106 ASP A O 1
ATOM 894 N N . VAL A 1 107 ? -12.485 14.815 10.947 1.00 57.56 107 VAL A N 1
ATOM 895 C CA . VAL A 1 107 ? -11.029 14.674 10.961 1.00 57.56 107 VAL A CA 1
ATOM 896 C C . VAL A 1 107 ? -10.420 16.060 10.783 1.00 57.56 107 VAL A C 1
ATOM 898 O O . VAL A 1 107 ? -9.942 16.429 9.708 1.00 57.56 107 VAL A O 1
ATOM 901 N N . GLY A 1 108 ? -10.451 16.841 11.863 1.00 50.34 108 GLY A N 1
ATOM 902 C CA . GLY A 1 108 ? -9.719 18.081 12.016 1.00 50.34 108 GLY A CA 1
ATOM 903 C C . GLY A 1 108 ? -8.257 17.804 11.712 1.00 50.34 108 GLY A C 1
ATOM 904 O O . GLY A 1 108 ? -7.514 17.266 12.534 1.00 50.34 108 GLY A O 1
ATOM 905 N N . TYR A 1 109 ? -7.841 18.140 10.492 1.00 55.00 109 TYR A N 1
ATOM 906 C CA . TYR A 1 109 ? -6.449 18.146 10.082 1.00 55.00 109 TYR A CA 1
ATOM 907 C C . TYR A 1 109 ? -5.739 19.245 10.873 1.00 55.00 109 TYR A C 1
ATOM 909 O O . TYR A 1 109 ? -5.518 20.355 10.389 1.00 55.00 109 TYR A O 1
ATOM 917 N N . GLY A 1 110 ? -5.385 18.934 12.119 1.00 48.72 110 GLY A N 1
ATOM 918 C CA . GLY A 1 110 ? -4.404 19.664 12.897 1.00 48.72 110 GLY A CA 1
ATOM 919 C C . GLY A 1 110 ? -3.078 19.593 12.155 1.00 48.72 110 GLY A C 1
ATOM 920 O O . GLY A 1 110 ? -2.313 18.654 12.321 1.00 48.72 110 GLY A O 1
ATOM 921 N N . ARG A 1 111 ? -2.884 20.558 11.256 1.00 49.97 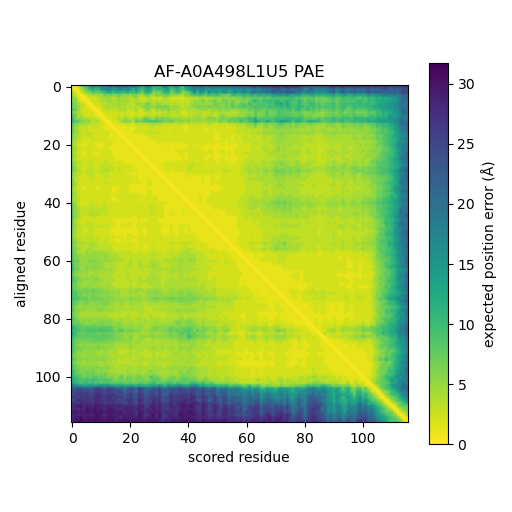111 ARG A N 1
ATOM 922 C CA . ARG A 1 111 ? -1.649 21.023 10.622 1.00 49.97 111 ARG A CA 1
ATOM 923 C C . ARG A 1 111 ? -0.381 20.494 11.318 1.00 49.97 111 ARG A C 1
ATOM 925 O O . ARG A 1 111 ? 0.195 21.181 12.153 1.00 49.97 111 ARG A O 1
ATOM 932 N N . LEU A 1 112 ? 0.094 19.312 10.923 1.00 54.66 112 LEU A N 1
ATOM 933 C CA . LEU A 1 112 ? 1.427 18.788 11.264 1.00 54.66 112 LEU A CA 1
ATOM 934 C C . LEU A 1 112 ? 2.508 19.414 10.361 1.00 54.66 112 LEU A C 1
ATOM 936 O O . LEU A 1 112 ? 3.415 18.736 9.900 1.00 54.66 112 LEU A O 1
ATOM 940 N N . ASP A 1 113 ? 2.392 20.718 10.100 1.00 50.84 113 ASP A N 1
ATOM 941 C CA . ASP A 1 113 ? 3.378 21.527 9.366 1.00 50.84 113 ASP A CA 1
ATOM 942 C C . ASP A 1 113 ? 3.985 22.589 10.304 1.00 50.84 113 ASP A C 1
ATOM 944 O O . ASP A 1 113 ? 4.150 23.756 9.970 1.00 50.84 113 ASP A O 1
ATOM 948 N N . ARG A 1 114 ? 4.236 22.204 11.560 1.00 45.25 114 ARG A N 1
ATOM 949 C CA . ARG A 1 114 ? 5.064 22.969 12.504 1.00 45.25 114 ARG A CA 1
ATOM 950 C C . ARG A 1 114 ? 6.020 22.031 13.221 1.00 45.25 114 ARG A C 1
ATOM 952 O O . ARG A 1 114 ? 5.859 21.737 14.398 1.00 45.25 114 ARG A O 1
ATOM 959 N N . ILE A 1 115 ? 6.997 21.554 12.475 1.00 46.81 115 ILE A N 1
ATOM 960 C CA . ILE A 1 115 ? 8.320 21.196 12.984 1.00 46.81 115 ILE A CA 1
ATOM 961 C C . ILE A 1 115 ? 9.269 21.471 11.822 1.00 46.81 115 ILE A C 1
ATOM 963 O O . ILE A 1 115 ? 9.411 20.657 10.913 1.00 46.81 115 ILE A O 1
ATOM 967 N N . GLY A 1 116 ? 9.801 22.690 11.829 1.00 41.06 116 GLY A N 1
ATOM 968 C CA . GLY A 1 116 ? 10.675 23.285 10.826 1.00 41.06 116 GLY A CA 1
ATOM 969 C C . GLY A 1 116 ? 10.957 24.718 11.228 1.00 41.06 116 GLY A C 1
ATOM 970 O O . GLY A 1 116 ? 10.059 25.553 10.994 1.00 41.06 116 GLY A O 1
#

Mean predicted aligned error: 6.49 Å

Solvent-accessible surface area (backbone atoms only — not comparable to full-atom values): 6962 Å² total; per-residue (Å²): 133,84,88,74,75,58,69,92,68,53,56,93,70,66,41,60,73,39,60,66,50,48,44,42,40,41,71,76,64,63,47,50,53,60,55,54,12,59,74,68,76,49,56,38,65,58,35,48,55,36,32,29,75,64,41,68,39,62,29,67,76,18,65,70,56,45,46,42,43,40,70,73,69,61,43,49,45,58,59,52,27,72,35,91,81,34,94,55,51,35,68,57,38,47,55,38,37,34,72,71,67,75,43,95,65,88,76,73,79,74,74,87,83,78,86,130

Organism: NCBI:txid2479928

Foldseek 3Di:
DDLADDPVLQDPPPSLLDQVSLLCSCPVVVDQLVSVCVNVVHDSVSSVVNCVCSCNAQVLQHLVSLCCVCVVVVDQLCRVCPDPRNVDDSLSSVVSCVVSVVDDDPSPPPPPPPDD

pLDDT: mean 88.27, std 13.75, range [41.06, 97.31]

Secondary structure (DSSP, 8-state):
---PPPGGGS-SS-GGG-HHHHHIIIIIS---HHHHHHHTTS-HHHHHHHHHHTTSSSGGG-HHHHHIIIIIS---HHHHHTSTT--S-HHHHHHHHHHTTS--------------

Radius of gyration: 16.76 Å; Cα contacts (8 Å, |Δi|>4): 121; chains: 1; bounding box: 41×41×36 Å